Protein AF-X5Q086-F1 (afdb_monomer)

Mean predicted aligned error: 8.35 Å

Structure (mmCIF, N/CA/C/O backbone):
data_AF-X5Q086-F1
#
_entry.id   AF-X5Q086-F1
#
loop_
_atom_site.group_PDB
_atom_site.id
_atom_site.type_symbol
_atom_site.label_atom_id
_atom_site.label_alt_id
_atom_site.label_comp_id
_atom_site.label_asym_id
_atom_site.label_entity_id
_atom_site.label_seq_id
_atom_site.pdbx_PDB_ins_code
_atom_site.Cartn_x
_atom_site.Cartn_y
_atom_site.Cartn_z
_atom_site.occupancy
_atom_site.B_iso_or_equiv
_atom_site.auth_seq_id
_atom_site.auth_comp_id
_atom_site.auth_asym_id
_atom_site.auth_atom_id
_atom_site.pdbx_PDB_model_num
ATOM 1 N N . MET A 1 1 ? -2.247 8.371 18.090 1.00 53.78 1 MET A N 1
ATOM 2 C CA . MET A 1 1 ? -2.726 7.675 16.875 1.00 53.78 1 MET A CA 1
ATOM 3 C C . MET A 1 1 ? -3.239 6.264 17.179 1.00 53.78 1 MET A C 1
ATOM 5 O O . MET A 1 1 ? -4.363 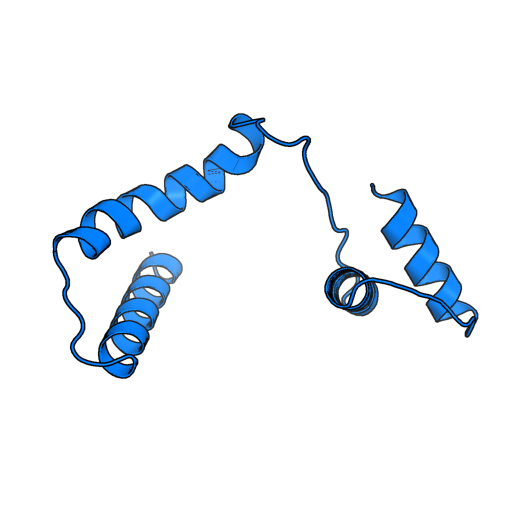5.987 16.800 1.00 53.78 1 MET A O 1
ATOM 9 N N . ALA A 1 2 ? -2.572 5.467 18.027 1.00 58.56 2 ALA A N 1
ATOM 10 C CA . ALA A 1 2 ? -3.118 4.213 18.596 1.00 58.56 2 ALA A CA 1
ATOM 11 C C . ALA A 1 2 ? -4.492 4.336 19.310 1.00 58.56 2 ALA A C 1
ATOM 13 O O . ALA A 1 2 ? -5.233 3.368 19.468 1.00 58.56 2 ALA A O 1
ATOM 14 N N . GLN A 1 3 ? -4.857 5.543 19.753 1.00 61.59 3 GLN A N 1
ATOM 15 C CA . GLN A 1 3 ? -6.105 5.808 20.473 1.00 61.59 3 GLN A CA 1
ATOM 16 C C . GLN A 1 3 ? -7.364 5.675 19.599 1.00 61.59 3 GLN A C 1
ATOM 18 O O . GLN A 1 3 ? -8.423 5.356 20.138 1.00 61.59 3 GLN A O 1
ATOM 23 N N . LEU A 1 4 ? -7.274 5.910 18.282 1.00 72.69 4 LEU A N 1
ATOM 24 C CA . LEU A 1 4 ? -8.429 5.804 17.381 1.00 72.69 4 LEU A CA 1
ATOM 25 C C . LEU A 1 4 ? -8.781 4.336 17.118 1.00 72.69 4 LEU A C 1
ATOM 27 O O . LEU A 1 4 ? -9.928 3.941 17.301 1.00 72.69 4 LEU A O 1
ATOM 31 N N . TYR A 1 5 ? -7.770 3.521 16.817 1.00 77.44 5 TYR A N 1
ATOM 32 C CA . TYR A 1 5 ? -7.894 2.075 16.648 1.00 77.44 5 TYR A CA 1
ATOM 33 C C . TYR A 1 5 ? -8.545 1.397 17.866 1.00 77.44 5 TYR A C 1
ATOM 35 O O . TYR A 1 5 ? -9.573 0.729 17.742 1.00 77.44 5 TYR A O 1
ATOM 43 N N . CYS A 1 6 ? -8.014 1.646 19.069 1.00 76.44 6 CYS A N 1
ATOM 44 C CA . CYS A 1 6 ? -8.561 1.081 20.306 1.00 76.44 6 CYS A CA 1
ATOM 45 C C . CYS A 1 6 ? -9.995 1.546 20.598 1.00 76.44 6 CYS A C 1
ATOM 47 O O . CYS A 1 6 ? -10.770 0.801 21.196 1.00 76.44 6 CYS A O 1
ATOM 49 N N . ARG A 1 7 ? -10.362 2.769 20.196 1.00 84.19 7 ARG A N 1
ATOM 50 C CA . ARG A 1 7 ? -11.725 3.286 20.358 1.00 84.19 7 ARG A CA 1
ATOM 51 C C . ARG A 1 7 ? -12.692 2.594 19.401 1.00 84.19 7 ARG A C 1
ATOM 53 O O . ARG A 1 7 ? -13.710 2.087 19.857 1.00 84.19 7 ARG A O 1
ATOM 60 N N . LEU A 1 8 ? -12.350 2.523 18.115 1.00 85.62 8 LEU A N 1
ATOM 61 C CA . LEU A 1 8 ? -13.196 1.902 17.094 1.00 85.62 8 LEU A CA 1
ATOM 62 C C . LEU A 1 8 ? -13.439 0.420 17.389 1.00 85.62 8 LEU A C 1
ATOM 64 O O . LEU A 1 8 ? -14.577 -0.030 17.337 1.00 85.62 8 LEU A O 1
ATOM 68 N N . ARG A 1 9 ? -12.403 -0.321 17.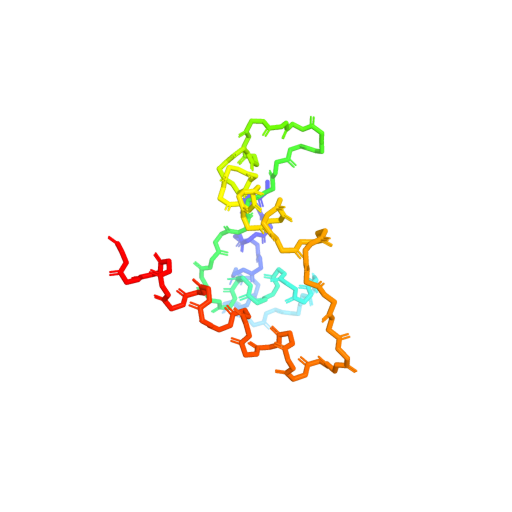802 1.00 86.06 9 ARG A N 1
ATOM 69 C CA . ARG A 1 9 ? -12.535 -1.732 18.209 1.00 86.06 9 ARG A CA 1
ATOM 70 C C . ARG A 1 9 ? -13.509 -1.915 19.375 1.00 86.06 9 ARG A C 1
ATOM 72 O O . ARG A 1 9 ? -14.330 -2.825 19.333 1.00 86.06 9 ARG A O 1
ATOM 79 N N . LYS A 1 10 ? -13.451 -1.046 20.391 1.00 86.94 10 LYS A N 1
ATOM 80 C CA . LYS A 1 10 ? -14.377 -1.087 21.537 1.00 86.94 10 LYS A CA 1
ATOM 81 C C . LYS A 1 10 ? -15.814 -0.784 21.121 1.00 86.94 10 LYS A C 1
ATOM 83 O O . LYS A 1 10 ? -16.711 -1.531 21.486 1.00 86.94 10 LYS A O 1
ATOM 88 N N . GLN A 1 11 ? -16.022 0.255 20.313 1.00 88.19 11 GLN A N 1
ATOM 89 C CA . GLN A 1 11 ? -17.352 0.617 19.813 1.00 88.19 11 GLN A CA 1
ATOM 90 C C . GLN A 1 11 ? -17.959 -0.506 18.961 1.00 88.19 11 GLN A C 1
ATOM 92 O O . GLN A 1 11 ? -19.123 -0.851 19.134 1.00 88.19 11 GLN A O 1
ATOM 97 N N . MET A 1 12 ? -17.148 -1.144 18.108 1.00 86.31 12 MET A N 1
ATOM 98 C CA . MET A 1 12 ? -17.563 -2.313 17.327 1.00 86.31 12 MET A CA 1
ATOM 99 C C . MET A 1 12 ? -17.918 -3.516 18.212 1.00 86.31 12 MET A C 1
ATOM 101 O O . MET A 1 12 ? -18.919 -4.176 17.949 1.00 86.31 12 MET A O 1
ATOM 105 N N . ALA A 1 13 ? -17.134 -3.796 19.259 1.00 88.00 13 ALA A N 1
ATOM 106 C CA . ALA A 1 13 ? -17.398 -4.897 20.190 1.00 88.00 13 ALA A CA 1
ATOM 107 C C . ALA A 1 13 ? -18.670 -4.676 21.027 1.00 88.00 13 ALA A C 1
ATOM 109 O O . ALA A 1 13 ? -19.391 -5.627 21.314 1.00 88.00 13 ALA A O 1
ATOM 110 N N . ASN A 1 14 ? -18.962 -3.423 21.375 1.00 90.94 14 ASN A N 1
ATOM 111 C CA . ASN A 1 14 ? -2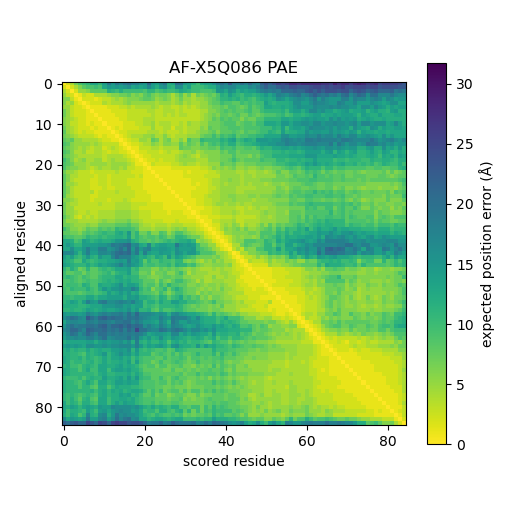0.148 -3.040 22.139 1.00 90.94 14 ASN A CA 1
ATOM 112 C C . ASN A 1 14 ? -21.415 -2.900 21.273 1.00 90.94 14 ASN A C 1
ATOM 114 O O . ASN A 1 14 ? -22.489 -2.637 21.809 1.00 90.94 14 ASN A O 1
ATOM 118 N N . GLY A 1 15 ? -21.310 -3.035 19.943 1.00 87.31 15 GLY A N 1
ATOM 119 C CA . GLY A 1 15 ? -22.428 -2.800 19.022 1.00 87.31 15 GLY A CA 1
ATOM 120 C C . GLY A 1 15 ? -22.877 -1.334 18.957 1.00 87.31 15 GLY A C 1
ATOM 121 O O . GLY A 1 15 ? -24.015 -1.048 18.589 1.00 87.31 15 GLY A O 1
ATOM 122 N N . GLU A 1 16 ? -22.003 -0.400 19.330 1.00 90.94 16 GLU A N 1
ATOM 123 C CA . GLU A 1 16 ? -22.291 1.032 19.328 1.00 90.94 16 GLU A CA 1
ATOM 124 C C . GLU A 1 16 ? -22.239 1.603 17.905 1.00 90.94 16 GLU A C 1
ATOM 126 O O . GLU A 1 16 ? -21.456 1.170 17.057 1.00 90.94 16 GLU A O 1
ATOM 131 N N . GLN A 1 17 ? -23.040 2.635 17.639 1.00 87.88 17 GLN A N 1
ATOM 132 C CA . GLN A 1 17 ? -22.906 3.409 16.407 1.00 87.88 17 GLN A CA 1
ATOM 133 C C . GLN A 1 17 ? -21.647 4.281 16.470 1.00 87.88 17 GLN A C 1
ATOM 135 O O . GLN A 1 17 ? -21.409 4.985 17.451 1.00 87.88 17 GLN A O 1
ATOM 140 N N . PHE A 1 18 ? -20.856 4.284 15.399 1.00 85.94 18 PHE A N 1
ATOM 141 C CA . PHE A 1 18 ? -19.641 5.090 15.291 1.00 85.94 18 PHE A CA 1
ATOM 142 C C . PHE A 1 18 ? -19.527 5.741 13.910 1.00 85.94 18 PHE A C 1
ATOM 144 O O . PHE A 1 18 ? -20.158 5.322 12.941 1.00 85.94 18 PHE A O 1
ATOM 151 N N . ARG A 1 19 ? -18.688 6.777 13.820 1.00 86.19 19 ARG A N 1
ATOM 152 C CA . ARG A 1 19 ? -18.252 7.378 12.555 1.00 86.19 19 ARG A CA 1
ATOM 153 C C . ARG A 1 19 ? -16.746 7.210 12.434 1.00 86.19 19 ARG A C 1
ATOM 155 O O . ARG A 1 19 ? -16.013 7.578 13.348 1.00 86.19 19 ARG A O 1
ATOM 162 N N . ALA A 1 20 ? -16.307 6.662 11.312 1.00 86.38 20 ALA A N 1
ATOM 163 C CA . ALA A 1 20 ? -14.903 6.466 10.991 1.00 86.38 20 ALA A CA 1
ATOM 164 C C . ALA A 1 20 ? -14.702 6.630 9.486 1.00 86.38 20 ALA A C 1
ATOM 166 O O . ALA A 1 20 ? -15.616 6.343 8.710 1.00 86.38 20 ALA A O 1
ATOM 167 N N . ASP A 1 21 ? -13.501 7.039 9.084 1.00 88.69 21 ASP A N 1
ATOM 168 C CA . ASP A 1 21 ? -13.082 6.908 7.693 1.00 88.69 21 ASP A CA 1
ATOM 169 C C . ASP A 1 21 ? -13.107 5.437 7.267 1.00 88.69 21 ASP A C 1
ATOM 171 O O . ASP A 1 21 ? -12.816 4.535 8.061 1.00 88.69 21 ASP A O 1
ATOM 175 N N . ALA A 1 22 ? -13.419 5.190 5.993 1.00 91.38 22 ALA A N 1
ATOM 176 C CA . ALA A 1 22 ? -13.523 3.833 5.455 1.00 91.38 22 ALA A CA 1
ATOM 177 C C . ALA A 1 22 ? -12.233 3.021 5.677 1.00 91.38 22 ALA A C 1
ATOM 179 O O . ALA A 1 22 ? -12.293 1.826 5.969 1.00 91.38 22 ALA A O 1
ATOM 180 N N . PHE A 1 23 ? -11.072 3.681 5.595 1.00 88.69 23 PHE A N 1
ATOM 181 C CA . PHE A 1 23 ? -9.775 3.054 5.835 1.00 88.69 23 PHE A CA 1
ATOM 182 C C . PHE A 1 23 ? -9.568 2.677 7.309 1.00 88.69 23 PHE A C 1
ATOM 184 O O . PHE A 1 23 ? -9.208 1.542 7.605 1.00 88.69 23 PHE A O 1
ATOM 191 N N . GLU A 1 24 ? -9.883 3.580 8.241 1.00 89.25 24 GLU A N 1
ATOM 192 C CA . GLU A 1 24 ? -9.790 3.316 9.686 1.00 89.25 24 GLU A CA 1
ATOM 193 C C . 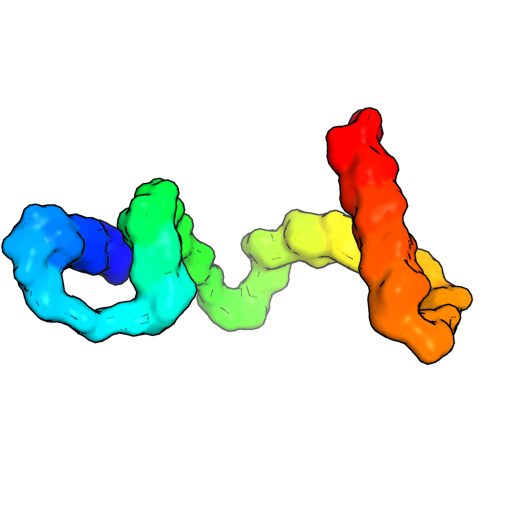GLU A 1 24 ? -10.723 2.178 10.117 1.00 89.25 24 GLU A C 1
ATOM 195 O O . GLU A 1 24 ? -10.347 1.310 10.908 1.00 89.25 24 GLU A O 1
ATOM 200 N N . HIS A 1 25 ? -11.929 2.133 9.544 1.00 89.44 25 HIS A N 1
ATOM 201 C CA . HIS A 1 25 ? -12.856 1.029 9.765 1.00 89.44 25 HIS A CA 1
ATOM 202 C C . HIS A 1 25 ? -12.298 -0.306 9.244 1.00 89.44 25 HIS A C 1
ATOM 204 O O . HIS A 1 25 ? -12.356 -1.315 9.949 1.00 89.44 25 HIS A O 1
ATOM 210 N N . ALA A 1 26 ? -11.722 -0.322 8.036 1.00 91.50 26 ALA A N 1
ATOM 211 C CA . ALA A 1 26 ? -11.106 -1.519 7.469 1.00 91.50 26 ALA A CA 1
ATOM 212 C C . ALA A 1 26 ? -9.923 -2.014 8.318 1.00 91.50 26 ALA A C 1
ATOM 214 O O . ALA A 1 26 ? -9.822 -3.215 8.576 1.00 91.50 26 ALA A O 1
ATOM 215 N N . CYS A 1 27 ? -9.073 -1.110 8.811 1.00 90.88 27 CYS A N 1
ATOM 216 C CA . CYS A 1 27 ? -7.985 -1.442 9.728 1.00 90.88 27 CYS A C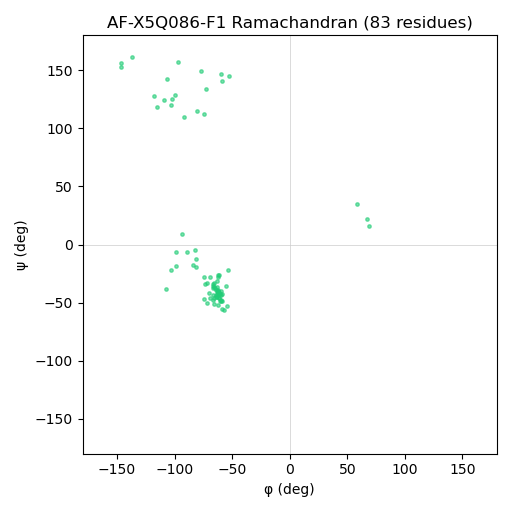A 1
ATOM 217 C C . CYS A 1 27 ? -8.507 -2.072 11.030 1.00 90.88 27 CYS A C 1
ATOM 219 O O . CYS A 1 27 ? -8.059 -3.153 11.407 1.00 90.88 27 CYS A O 1
ATOM 221 N N . ALA A 1 28 ? -9.519 -1.476 11.671 1.00 89.50 28 ALA A N 1
ATOM 222 C CA . ALA A 1 28 ? -10.124 -2.021 12.891 1.00 89.50 28 ALA A CA 1
ATOM 223 C C . ALA A 1 28 ? -10.797 -3.392 12.674 1.00 89.50 28 ALA A C 1
ATOM 225 O O . ALA A 1 28 ? -10.728 -4.272 13.535 1.00 89.50 28 ALA A O 1
ATOM 226 N N . LYS A 1 29 ? -11.429 -3.608 11.515 1.00 90.19 29 LYS A N 1
ATOM 227 C CA . LYS A 1 29 ? -12.049 -4.896 11.174 1.00 90.19 29 LYS A CA 1
ATOM 228 C C . LYS A 1 29 ? -11.018 -6.015 10.999 1.00 90.19 29 LYS A C 1
ATOM 230 O O . LYS A 1 29 ? -11.302 -7.148 11.372 1.00 90.19 29 LYS A O 1
ATOM 235 N N . ASN A 1 30 ? -9.842 -5.693 10.460 1.00 91.94 30 ASN A N 1
ATOM 236 C CA . ASN A 1 30 ? -8.758 -6.650 10.214 1.00 91.94 30 ASN A CA 1
ATOM 237 C C . ASN A 1 30 ? -7.731 -6.731 11.359 1.00 91.94 30 ASN A C 1
ATOM 239 O O . ASN A 1 30 ? -6.703 -7.374 11.192 1.00 91.94 30 ASN A O 1
ATOM 243 N N . ASP A 1 31 ? -8.000 -6.091 12.501 1.00 89.38 31 ASP A N 1
ATOM 244 C CA . ASP A 1 31 ? -7.096 -6.041 13.662 1.00 89.38 31 ASP A CA 1
ATOM 245 C C . ASP A 1 31 ? -5.709 -5.429 13.339 1.00 89.38 31 ASP A C 1
ATOM 247 O O . ASP A 1 31 ? -4.677 -5.836 13.867 1.00 89.38 31 ASP A O 1
ATOM 251 N N . ILE A 1 32 ? -5.679 -4.432 12.445 1.00 90.19 32 ILE A N 1
ATOM 252 C CA . ILE A 1 32 ? -4.462 -3.736 12.005 1.00 90.19 32 ILE A CA 1
ATOM 253 C C . ILE A 1 32 ? -4.374 -2.369 12.686 1.00 90.19 32 ILE A C 1
ATOM 255 O O . ILE A 1 32 ? -5.225 -1.503 12.477 1.00 90.19 32 ILE A O 1
ATOM 259 N N . GLU A 1 33 ? -3.308 -2.134 13.453 1.00 88.62 33 GLU A N 1
ATOM 260 C CA . GLU A 1 33 ? -3.038 -0.816 14.031 1.00 88.62 33 GLU A CA 1
ATOM 261 C C . GLU A 1 33 ? -2.522 0.154 12.955 1.00 88.62 33 GLU A C 1
ATOM 263 O O . GLU A 1 33 ? -1.397 0.031 12.464 1.00 88.62 33 GLU A O 1
ATOM 268 N N . HIS A 1 34 ? -3.320 1.169 12.617 1.00 85.88 34 HIS A N 1
ATOM 269 C CA . HIS A 1 34 ? -2.888 2.226 11.708 1.00 85.88 34 HIS A CA 1
ATOM 270 C C . HIS A 1 34 ? -2.022 3.264 12.440 1.00 85.88 34 HIS A C 1
ATOM 272 O O . HIS A 1 34 ? -2.476 3.984 13.335 1.00 85.88 34 HIS A O 1
ATOM 278 N N . ARG A 1 35 ? -0.744 3.351 12.053 1.00 84.75 35 ARG A N 1
ATOM 279 C CA . ARG A 1 35 ? 0.220 4.317 12.597 1.00 84.75 35 ARG A CA 1
ATOM 280 C C . ARG A 1 35 ? 0.553 5.372 11.554 1.00 84.75 35 ARG A C 1
ATOM 282 O O . ARG A 1 35 ? 1.044 5.050 10.479 1.00 84.75 35 ARG A O 1
ATOM 289 N N . THR A 1 36 ? 0.353 6.636 11.908 1.00 80.19 36 THR A N 1
ATOM 290 C CA . THR A 1 36 ? 0.731 7.773 11.067 1.00 80.19 36 THR A CA 1
ATOM 291 C C . THR A 1 36 ? 1.959 8.480 11.623 1.00 80.19 36 THR A C 1
ATOM 293 O O . THR A 1 36 ? 2.143 8.617 12.835 1.00 80.19 36 THR A O 1
ATOM 296 N N . THR A 1 37 ? 2.820 8.930 10.719 1.00 77.56 37 THR A N 1
ATOM 297 C CA . THR A 1 37 ? 3.969 9.780 11.032 1.00 77.56 37 THR A CA 1
ATOM 298 C C . THR A 1 37 ? 3.598 11.234 10.782 1.00 77.56 37 THR A C 1
ATOM 300 O O . THR A 1 37 ? 2.703 11.532 9.990 1.00 77.56 37 THR A O 1
ATOM 303 N N . LYS A 1 38 ? 4.296 12.168 11.432 1.00 80.50 38 LYS A N 1
ATOM 304 C CA . LYS A 1 38 ? 4.101 13.592 11.145 1.00 80.50 38 LYS A CA 1
ATOM 305 C C . LYS A 1 38 ? 4.402 13.865 9.656 1.00 80.50 38 LYS A C 1
ATOM 307 O O . LYS A 1 38 ? 5.364 13.289 9.134 1.00 80.50 38 LYS A O 1
ATOM 312 N N . PRO A 1 39 ? 3.624 14.736 8.986 1.00 75.31 39 PRO A N 1
ATOM 313 C CA . PRO A 1 39 ? 3.924 15.160 7.624 1.00 75.31 39 PRO A CA 1
ATOM 314 C C . PRO A 1 39 ? 5.363 15.677 7.491 1.00 75.31 39 PRO A C 1
ATOM 316 O O . PRO A 1 39 ? 5.895 16.293 8.418 1.00 75.31 39 PRO A O 1
ATOM 319 N N . SER A 1 40 ? 5.977 15.423 6.334 1.00 73.06 40 SER A N 1
ATOM 320 C CA . SER A 1 40 ? 7.324 15.892 5.959 1.00 73.06 40 SER A CA 1
ATOM 321 C C . SER A 1 40 ? 8.507 15.285 6.732 1.00 73.06 40 SER A C 1
ATOM 323 O O . SER A 1 40 ? 9.623 15.801 6.652 1.00 73.06 40 SER A O 1
ATOM 325 N N . ILE A 1 41 ? 8.316 14.166 7.442 1.00 70.94 41 ILE A N 1
ATOM 326 C CA . ILE A 1 41 ? 9.434 13.378 7.983 1.00 70.94 41 ILE A CA 1
ATOM 327 C C . ILE A 1 41 ? 9.825 12.289 6.974 1.00 70.94 41 ILE A C 1
ATOM 329 O O . ILE A 1 41 ? 9.111 11.307 6.799 1.00 70.94 41 ILE A O 1
ATOM 333 N N . HIS A 1 42 ? 10.996 12.442 6.355 1.00 62.38 42 HIS A N 1
ATOM 334 C CA . HIS A 1 42 ? 11.500 11.548 5.303 1.00 62.38 42 HIS A CA 1
ATOM 335 C C . HIS A 1 42 ? 11.931 10.164 5.828 1.00 62.38 42 HIS A C 1
ATOM 337 O O . HIS A 1 42 ? 11.775 9.152 5.152 1.00 62.38 42 HIS A O 1
ATOM 343 N N . GLY A 1 43 ? 12.456 10.091 7.056 1.00 73.00 43 GLY A N 1
ATOM 344 C CA . GLY A 1 43 ? 13.058 8.869 7.610 1.00 73.00 43 GLY A CA 1
ATOM 345 C C . GLY A 1 43 ? 12.116 7.655 7.684 1.00 73.00 43 GLY A C 1
ATOM 346 O O . GLY A 1 43 ? 12.442 6.618 7.106 1.00 73.00 43 GLY A O 1
ATOM 347 N N . PRO A 1 44 ? 10.943 7.758 8.338 1.00 71.81 44 PRO A N 1
ATOM 348 C CA . PRO A 1 44 ? 9.996 6.648 8.473 1.00 71.81 44 PRO A CA 1
ATOM 349 C C . PRO A 1 44 ? 9.447 6.123 7.140 1.00 71.81 44 PRO A C 1
ATOM 351 O O . PRO A 1 44 ? 9.094 4.954 7.041 1.00 71.81 44 PRO A O 1
ATOM 354 N N . MET A 1 45 ? 9.403 6.970 6.108 1.00 77.56 45 MET A N 1
ATOM 355 C CA . MET A 1 45 ? 8.974 6.599 4.753 1.00 77.56 45 MET A CA 1
ATOM 356 C C . MET A 1 45 ? 10.138 6.100 3.882 1.00 77.56 45 MET A C 1
ATOM 358 O O . MET A 1 45 ? 9.924 5.577 2.789 1.00 77.56 45 MET A O 1
ATOM 362 N N . GLY A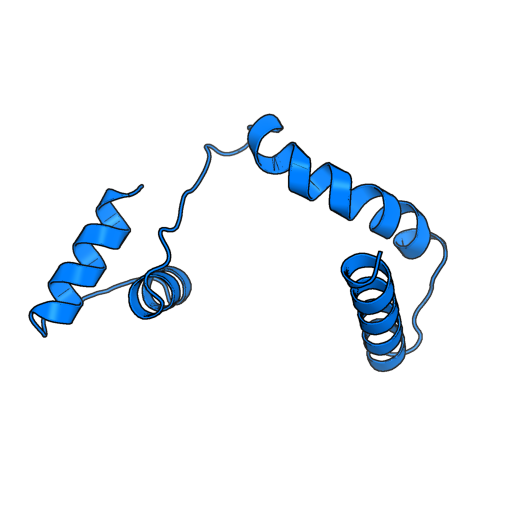 1 46 ? 11.374 6.192 4.380 1.00 79.38 46 GLY A N 1
ATOM 363 C CA . GLY A 1 46 ? 12.583 5.897 3.622 1.00 79.38 46 GLY A CA 1
ATOM 364 C C . GLY A 1 46 ? 12.689 4.448 3.146 1.00 79.38 46 GLY A C 1
ATOM 365 O O . GLY A 1 46 ? 13.294 4.202 2.109 1.00 79.38 46 GLY A O 1
ATOM 366 N N . GLN A 1 47 ? 12.090 3.476 3.844 1.00 81.56 47 GLN A N 1
ATOM 367 C CA . GLN A 1 47 ? 12.047 2.092 3.351 1.00 81.56 47 GLN A CA 1
ATOM 368 C C . GLN A 1 47 ? 11.193 1.976 2.084 1.00 81.56 47 GLN A C 1
ATOM 370 O O . GLN A 1 47 ? 11.654 1.418 1.091 1.00 81.56 47 GLN A O 1
ATOM 375 N N . VAL A 1 48 ? 9.993 2.560 2.093 1.00 82.75 48 VAL A N 1
ATOM 376 C CA . VAL A 1 48 ? 9.086 2.576 0.937 1.00 82.75 48 VAL A CA 1
ATOM 377 C C . VAL A 1 48 ? 9.720 3.329 -0.229 1.00 82.75 48 VAL A C 1
ATOM 379 O O . VAL A 1 48 ? 9.649 2.883 -1.372 1.00 82.75 48 VAL A O 1
ATOM 382 N N . GLU A 1 49 ? 10.393 4.446 0.044 1.00 83.75 49 GLU A N 1
ATOM 383 C CA . GLU A 1 49 ? 11.124 5.186 -0.985 1.00 83.75 49 GLU A CA 1
ATOM 384 C C . GLU A 1 49 ? 12.282 4.378 -1.578 1.00 83.75 49 GLU A C 1
ATOM 386 O O . GLU A 1 49 ? 12.432 4.357 -2.799 1.00 83.75 49 GLU A O 1
ATOM 391 N N . ARG A 1 50 ? 13.077 3.684 -0.748 1.00 84.94 50 ARG A N 1
ATOM 392 C CA . ARG A 1 50 ? 14.173 2.819 -1.218 1.00 84.94 50 ARG A CA 1
ATOM 393 C C . ARG A 1 50 ? 13.665 1.672 -2.085 1.00 84.94 50 ARG A C 1
ATOM 395 O O . ARG A 1 50 ? 14.292 1.374 -3.094 1.00 84.94 50 ARG A O 1
ATOM 402 N N . MET A 1 51 ? 12.534 1.067 -1.725 1.00 79.56 51 MET A N 1
ATOM 403 C CA . MET A 1 51 ? 11.925 -0.007 -2.516 1.00 79.56 51 MET A CA 1
ATOM 404 C C . MET A 1 51 ? 11.348 0.509 -3.838 1.00 79.56 51 MET A C 1
ATOM 406 O O . MET A 1 51 ? 11.541 -0.103 -4.884 1.00 79.56 51 MET A O 1
ATOM 410 N N . ASN A 1 52 ? 10.681 1.663 -3.821 1.00 83.00 52 ASN A N 1
ATOM 411 C CA . ASN A 1 52 ? 9.980 2.169 -5.001 1.00 83.00 52 ASN A CA 1
ATOM 412 C C . ASN A 1 52 ? 10.877 2.941 -5.976 1.00 83.00 52 ASN A C 1
ATOM 414 O O . ASN A 1 52 ? 10.475 3.153 -7.120 1.00 83.00 52 ASN A O 1
ATOM 418 N N . ARG A 1 53 ? 12.063 3.398 -5.555 1.00 85.88 53 ARG A N 1
ATOM 419 C CA . ARG A 1 53 ? 12.947 4.218 -6.396 1.00 85.88 53 ARG A CA 1
ATOM 420 C C . ARG A 1 53 ? 13.501 3.465 -7.617 1.00 85.88 53 ARG A C 1
ATOM 422 O O . ARG A 1 53 ? 13.293 3.977 -8.711 1.00 85.88 53 ARG A O 1
ATOM 429 N N . PRO A 1 54 ? 14.097 2.260 -7.503 1.00 81.56 54 PRO A N 1
ATOM 430 C CA . PRO A 1 54 ? 14.600 1.529 -8.670 1.00 81.56 54 PRO A CA 1
ATOM 431 C C . PRO A 1 54 ? 13.502 1.208 -9.685 1.00 81.56 54 PRO A C 1
ATOM 433 O O . PRO A 1 54 ? 13.711 1.372 -10.884 1.00 81.56 54 PRO A O 1
ATOM 436 N N . LEU A 1 55 ? 12.315 0.821 -9.195 1.00 78.56 55 LEU A N 1
ATOM 437 C CA . LEU A 1 55 ? 11.133 0.612 -10.030 1.00 78.56 55 LEU A CA 1
ATOM 438 C C . LEU A 1 55 ? 10.804 1.888 -10.805 1.00 78.56 55 LEU A C 1
ATOM 440 O O . LEU A 1 55 ? 10.770 1.877 -12.031 1.00 78.56 55 LEU A O 1
ATOM 444 N N . LYS A 1 56 ? 10.611 3.007 -10.099 1.00 81.19 56 LYS A N 1
ATOM 445 C CA . LYS A 1 56 ? 10.239 4.275 -10.731 1.00 81.19 56 LYS A CA 1
ATOM 446 C C . LYS A 1 56 ? 11.287 4.743 -11.741 1.00 81.19 56 LYS A C 1
ATOM 448 O O . LYS A 1 56 ? 10.919 5.139 -12.843 1.00 81.19 56 LYS A O 1
ATOM 453 N N . ASP A 1 57 ? 12.567 4.654 -11.405 1.00 82.88 57 ASP A N 1
ATOM 454 C CA . ASP A 1 57 ? 13.652 5.097 -12.282 1.00 82.88 57 ASP A CA 1
ATOM 455 C C . ASP A 1 57 ? 13.765 4.229 -13.545 1.00 82.88 57 ASP A C 1
ATOM 457 O O . ASP A 1 57 ? 14.002 4.750 -14.638 1.00 82.88 57 ASP A O 1
ATOM 461 N N . ALA A 1 58 ? 13.544 2.916 -13.421 1.00 77.38 58 ALA A N 1
ATOM 462 C CA . ALA A 1 58 ? 13.585 1.991 -14.546 1.00 77.38 58 ALA A CA 1
ATOM 463 C C . ALA A 1 58 ? 12.363 2.113 -15.463 1.00 77.38 58 ALA A C 1
ATOM 465 O O . ALA A 1 58 ? 12.502 1.926 -16.669 1.00 77.38 58 ALA A O 1
ATOM 466 N N . THR A 1 59 ? 11.178 2.417 -14.927 1.00 75.94 59 THR A N 1
ATOM 467 C CA . THR A 1 59 ? 9.927 2.280 -15.687 1.00 75.94 59 THR A CA 1
ATOM 468 C C . THR A 1 59 ? 9.307 3.606 -16.101 1.00 75.94 59 THR A C 1
ATOM 470 O O . THR A 1 59 ? 8.812 3.702 -17.218 1.00 75.94 59 THR A O 1
ATOM 473 N N . VAL A 1 60 ? 9.349 4.646 -15.258 1.00 73.88 60 VAL A N 1
ATOM 474 C CA . VAL A 1 60 ? 8.586 5.895 -15.480 1.00 73.88 60 VAL A CA 1
ATOM 475 C C . VAL A 1 60 ? 9.059 6.653 -16.720 1.00 73.88 60 VAL A C 1
ATOM 477 O O . VAL A 1 60 ? 8.253 7.288 -17.389 1.00 73.88 60 VAL A O 1
ATOM 480 N N . LYS A 1 61 ? 10.356 6.590 -17.039 1.00 71.50 61 LYS A N 1
ATOM 481 C CA . LYS A 1 61 ? 10.931 7.268 -18.214 1.00 71.50 61 LYS A CA 1
ATOM 482 C C . LYS A 1 61 ? 11.136 6.361 -19.426 1.00 71.50 61 LYS A C 1
ATOM 484 O O . LYS A 1 61 ? 11.337 6.876 -20.517 1.00 71.50 61 LYS A O 1
ATOM 489 N N . ARG A 1 62 ? 11.164 5.036 -19.241 1.00 76.38 62 ARG A N 1
ATOM 490 C CA . ARG A 1 62 ? 11.527 4.083 -20.307 1.00 76.38 62 ARG A CA 1
ATOM 491 C C . ARG A 1 62 ? 10.331 3.374 -20.923 1.00 76.38 62 ARG A C 1
ATOM 493 O O . ARG A 1 62 ? 10.452 2.870 -22.032 1.00 76.38 62 ARG A O 1
ATOM 500 N N . LEU A 1 63 ? 9.209 3.301 -20.211 1.00 77.56 63 LEU A N 1
ATOM 501 C CA . LEU A 1 63 ? 8.052 2.531 -20.642 1.00 77.56 63 LEU A CA 1
ATOM 502 C C . LEU A 1 63 ? 6.879 3.465 -20.903 1.00 77.56 63 LEU A C 1
ATOM 504 O O . LEU A 1 63 ? 6.381 4.131 -19.997 1.00 77.56 63 LEU A O 1
ATOM 508 N N . HIS A 1 64 ? 6.434 3.473 -22.153 1.00 83.69 64 HIS A N 1
ATOM 509 C CA . HIS A 1 64 ? 5.155 4.040 -22.544 1.00 83.69 64 HIS A CA 1
ATOM 510 C C . HIS A 1 64 ? 4.149 2.903 -22.680 1.00 83.69 64 HIS A C 1
ATOM 512 O O . HIS A 1 64 ? 4.423 1.897 -23.336 1.00 83.69 64 HIS A O 1
ATOM 518 N N . TYR A 1 65 ? 3.003 3.060 -22.023 1.00 87.25 65 TYR A N 1
ATOM 519 C CA . TYR A 1 65 ? 1.915 2.097 -22.095 1.00 87.25 65 TYR A CA 1
ATOM 520 C C . TYR A 1 65 ? 0.836 2.633 -23.022 1.00 87.25 65 TYR A C 1
ATOM 522 O O . TYR A 1 65 ? 0.317 3.725 -22.800 1.00 87.25 65 TYR A O 1
ATOM 530 N N . GLU A 1 66 ? 0.472 1.849 -24.028 1.00 89.25 66 GLU A N 1
ATOM 531 C CA . GLU A 1 66 ? -0.636 2.179 -24.931 1.00 89.25 66 GLU A CA 1
ATOM 532 C C . GLU A 1 66 ? -1.994 1.812 -24.314 1.00 89.25 66 GLU A C 1
ATOM 534 O O . GLU A 1 66 ? -3.036 2.322 -24.718 1.00 89.25 66 GLU A O 1
ATOM 539 N N . SER A 1 67 ? -1.993 0.935 -23.303 1.00 91.56 67 SER A N 1
ATOM 540 C CA . SER A 1 67 ? -3.191 0.508 -22.582 1.00 91.56 67 SER A CA 1
ATOM 541 C C . SER A 1 67 ? -2.908 0.216 -21.109 1.00 91.56 67 SER A C 1
ATOM 543 O O . SER A 1 67 ? -1.799 -0.153 -20.713 1.00 91.56 67 SER A O 1
ATOM 545 N N . HIS A 1 68 ? -3.951 0.305 -20.283 1.00 90.44 68 HIS A N 1
ATOM 546 C CA . HIS A 1 68 ? -3.864 -0.077 -18.873 1.00 90.44 68 HIS A CA 1
ATOM 547 C C . HIS A 1 68 ? -3.528 -1.560 -18.671 1.00 90.44 68 HIS A C 1
ATOM 549 O O . HIS A 1 68 ? -2.916 -1.910 -17.664 1.00 90.44 68 HIS A O 1
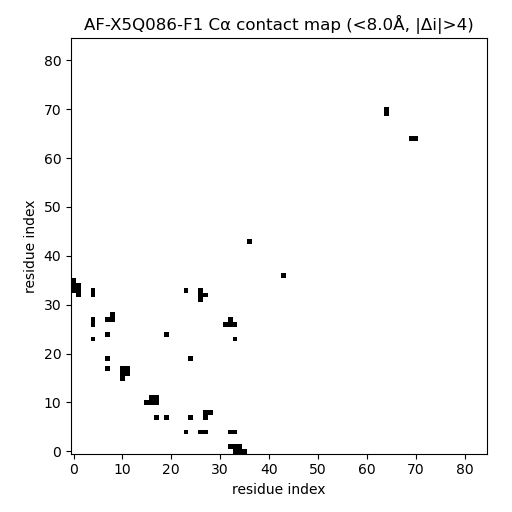ATOM 555 N N . ASP A 1 69 ? -3.862 -2.434 -19.618 1.00 93.19 69 ASP A N 1
ATOM 556 C CA . ASP A 1 69 ? -3.567 -3.864 -19.496 1.00 93.19 69 ASP A CA 1
ATOM 557 C C . ASP A 1 69 ? -2.086 -4.175 -19.725 1.00 93.19 69 ASP A C 1
ATOM 559 O O . ASP A 1 69 ? -1.545 -5.120 -19.149 1.00 93.19 69 ASP A O 1
ATOM 563 N N . GLN A 1 70 ? -1.389 -3.353 -20.514 1.00 89.81 70 GLN A N 1
ATOM 564 C CA . GLN A 1 70 ? 0.068 -3.410 -20.617 1.00 89.81 70 GLN A CA 1
ATOM 565 C C . GLN A 1 70 ? 0.732 -2.998 -19.294 1.00 89.81 70 GLN A C 1
ATOM 567 O O . GLN A 1 70 ? 1.632 -3.691 -18.823 1.00 89.81 70 GLN A O 1
ATOM 572 N N . LEU A 1 71 ? 0.235 -1.933 -18.653 1.00 88.31 71 LEU A N 1
ATOM 573 C CA . LEU A 1 71 ? 0.702 -1.510 -17.330 1.00 88.31 71 LEU A CA 1
ATOM 574 C C . LEU A 1 71 ? 0.450 -2.591 -16.266 1.00 88.31 71 LEU A C 1
ATOM 576 O O . LEU A 1 71 ? 1.349 -2.903 -15.489 1.00 88.31 71 LEU A O 1
ATOM 580 N N . ARG A 1 72 ? -0.749 -3.190 -16.234 1.00 91.44 72 ARG A N 1
ATOM 581 C CA . ARG A 1 72 ? -1.104 -4.230 -15.252 1.00 91.44 72 ARG A CA 1
ATOM 582 C C . ARG A 1 72 ? -0.219 -5.465 -15.352 1.00 91.44 72 ARG A C 1
ATOM 584 O O . ARG A 1 72 ? 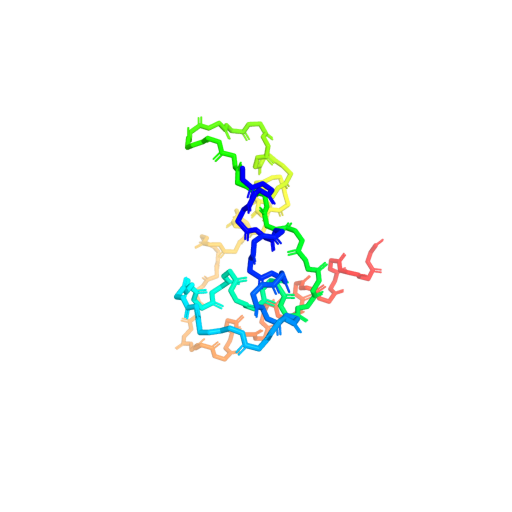0.252 -5.935 -14.321 1.00 91.44 72 ARG A O 1
ATOM 591 N N . ARG A 1 73 ? 0.019 -5.971 -16.568 1.00 90.69 73 ARG A N 1
ATOM 592 C CA . ARG A 1 73 ? 0.911 -7.122 -16.791 1.00 90.69 73 ARG A CA 1
ATOM 593 C C . ARG A 1 73 ? 2.318 -6.828 -16.292 1.00 90.69 73 ARG A C 1
ATOM 595 O O . ARG A 1 73 ? 2.857 -7.588 -15.502 1.00 90.69 73 ARG A O 1
ATOM 602 N N . HIS A 1 74 ? 2.853 -5.670 -16.661 1.00 87.25 74 HIS A N 1
ATOM 603 C CA . HIS A 1 74 ? 4.204 -5.308 -16.268 1.00 87.25 74 HIS A CA 1
ATOM 604 C C . HIS A 1 74 ? 4.358 -5.098 -14.748 1.00 87.25 74 HIS A C 1
ATOM 606 O O . HIS A 1 74 ? 5.366 -5.491 -14.164 1.00 87.25 74 HIS A O 1
ATOM 612 N N . LEU A 1 75 ? 3.343 -4.540 -14.075 1.00 87.25 75 LEU A N 1
ATOM 613 C CA . LEU A 1 75 ? 3.321 -4.469 -12.609 1.00 87.25 75 LEU A CA 1
ATOM 614 C C . LEU A 1 75 ? 3.271 -5.860 -11.962 1.00 87.2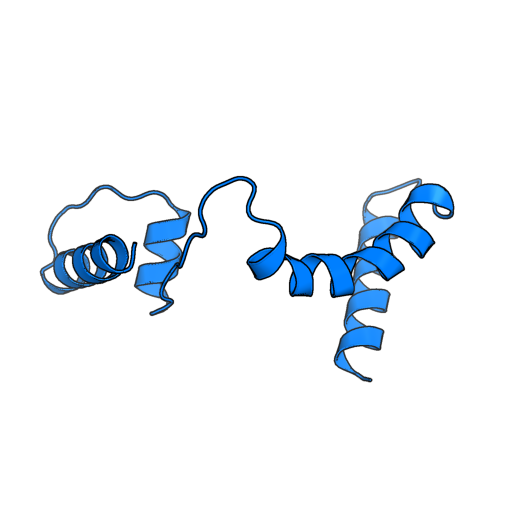5 75 LEU A C 1
ATOM 616 O O . LEU A 1 75 ? 3.935 -6.074 -10.950 1.00 87.25 75 LEU A O 1
ATOM 620 N N . ALA A 1 76 ? 2.505 -6.796 -12.529 1.00 90.12 76 ALA A N 1
ATOM 621 C CA . ALA A 1 76 ? 2.430 -8.164 -12.026 1.00 90.12 76 ALA A CA 1
ATOM 622 C C . ALA A 1 76 ? 3.782 -8.886 -12.141 1.00 90.12 76 ALA A C 1
ATOM 624 O O . ALA A 1 76 ? 4.227 -9.479 -11.159 1.00 90.12 76 ALA A O 1
ATOM 625 N N . ASP A 1 77 ? 4.463 -8.763 -13.284 1.00 87.50 77 ASP A N 1
ATOM 626 C CA . ASP A 1 77 ? 5.793 -9.346 -13.496 1.00 87.50 77 ASP A CA 1
ATOM 627 C C . ASP A 1 77 ? 6.814 -8.785 -12.497 1.00 87.50 77 ASP A C 1
ATOM 629 O O . ASP A 1 77 ? 7.585 -9.535 -11.897 1.00 87.50 77 ASP A O 1
ATOM 633 N N . PHE A 1 78 ? 6.780 -7.471 -12.249 1.00 81.31 78 PHE A N 1
ATOM 634 C CA . PHE A 1 78 ? 7.652 -6.839 -11.263 1.00 81.31 78 PHE A CA 1
ATOM 635 C C . PHE A 1 78 ? 7.427 -7.388 -9.850 1.00 81.31 78 PHE A C 1
ATOM 637 O O . PHE A 1 78 ? 8.384 -7.754 -9.167 1.00 81.31 78 PHE A O 1
ATOM 644 N N . VAL A 1 79 ? 6.167 -7.458 -9.410 1.00 86.00 79 VAL A N 1
ATOM 645 C CA . VAL A 1 79 ? 5.813 -7.977 -8.081 1.00 86.00 79 VAL A CA 1
ATOM 646 C C . VAL A 1 79 ? 6.210 -9.448 -7.950 1.00 86.00 79 VAL A C 1
ATOM 648 O O . VAL A 1 79 ? 6.726 -9.840 -6.905 1.00 86.00 79 VAL A O 1
ATOM 651 N N . ALA A 1 80 ? 6.009 -10.252 -8.997 1.00 88.81 80 ALA A N 1
ATOM 652 C CA . ALA A 1 80 ? 6.385 -11.661 -9.008 1.00 88.81 80 ALA A CA 1
ATOM 653 C C . ALA A 1 80 ? 7.898 -11.840 -8.844 1.00 88.81 80 ALA A C 1
ATOM 655 O O . ALA A 1 80 ? 8.325 -12.539 -7.929 1.00 88.81 80 ALA A O 1
ATOM 656 N N . VAL A 1 81 ? 8.702 -11.155 -9.665 1.00 85.12 81 VAL A N 1
ATOM 657 C CA . VAL A 1 81 ? 10.168 -11.210 -9.572 1.00 85.12 81 VAL A CA 1
ATOM 658 C C . VAL A 1 81 ? 10.632 -10.757 -8.189 1.00 85.12 81 VAL A C 1
ATOM 660 O O . VAL A 1 81 ? 11.386 -11.476 -7.541 1.00 85.12 81 VAL A O 1
ATOM 663 N N . TYR A 1 82 ? 10.134 -9.618 -7.702 1.00 77.81 82 TYR A N 1
ATOM 664 C CA . TYR A 1 82 ? 10.565 -9.043 -6.428 1.00 77.81 82 TYR A CA 1
ATOM 665 C C . TYR A 1 82 ? 10.218 -9.912 -5.209 1.00 77.81 82 TYR A C 1
ATOM 667 O O . TYR A 1 82 ? 11.015 -9.996 -4.284 1.00 77.81 82 TYR A O 1
ATOM 675 N N . ASN A 1 83 ? 9.053 -10.567 -5.199 1.00 84.88 83 ASN A N 1
ATOM 676 C CA . ASN A 1 83 ? 8.633 -11.437 -4.092 1.00 84.88 83 ASN A CA 1
ATOM 677 C C . ASN A 1 83 ? 9.234 -12.852 -4.155 1.00 84.88 83 ASN A C 1
ATOM 679 O O . ASN A 1 83 ? 9.082 -13.616 -3.204 1.00 84.88 83 ASN A O 1
ATOM 683 N N . SER A 1 84 ? 9.840 -13.223 -5.285 1.00 78.06 84 SER A N 1
ATOM 684 C CA . SER A 1 84 ? 10.466 -14.537 -5.506 1.00 78.06 84 SER A CA 1
ATOM 685 C C . SER A 1 84 ? 11.989 -14.546 -5.326 1.00 78.06 84 SER A C 1
ATOM 687 O O . SER A 1 84 ? 12.594 -15.616 -5.396 1.00 78.06 84 SER A O 1
ATOM 689 N N . ALA A 1 85 ? 12.590 -13.370 -5.127 1.00 58.97 85 ALA A N 1
ATOM 690 C CA . ALA A 1 85 ? 14.018 -13.161 -4.894 1.00 58.97 85 ALA A CA 1
ATOM 691 C C . ALA A 1 85 ? 14.337 -13.112 -3.393 1.00 58.97 85 ALA A C 1
ATOM 693 O O . ALA A 1 85 ? 15.432 -13.592 -3.024 1.00 58.97 85 ALA A O 1
#

Secondary structure (DSSP, 8-state):
-HHHHHHHHHHHHTT------HHHHHHHHTT-----PPTT-HHHHHHHHHHHHHHHHHHTTT---SSHHHHHHHHHHHHHHHHH-

Solvent-accessible surface area (backbone atoms only — not comparable to full-atom values): 5357 Å² total; per-residue (Å²): 100,69,65,56,48,60,47,52,43,49,35,58,74,71,71,49,92,83,88,73,56,73,64,60,48,52,28,42,74,70,75,45,84,69,79,79,75,69,86,93,57,62,71,88,50,40,63,60,49,63,64,47,43,63,56,46,68,61,38,70,82,72,55,84,68,95,44,72,67,57,49,51,52,53,52,49,53,50,52,52,53,65,78,73,109

Sequence (85 aa):
MAQLYCRLRKQMANGEQFRADAFEHACAKNDIEHRTTKPSIHGPMGQVERMNRPLKDATVKRLHYESHDQLRRHLADFVAVYNSA

Foldseek 3Di:
DQVLLVVLLVCVVVVHDDDDDPVSNVCSVVVHRDDDDPPPDCVVCVVVCVVCVVVCVVDVPPDDDPDVVVVVVVVVVVVVVVVVD

pLDDT: mean 82.71, std 8.25, range [53.78, 93.19]

Radius of gyration: 18.77 Å; Cα contacts (8 Å, |Δi|>4): 31; chains: 1; bounding box: 38×30×47 Å